Protein AF-A0A0S8H100-F1 (afdb_monomer_lite)

pLDDT: mean 77.51, std 13.17, range [46.12, 95.0]

Sequence (88 aa):
MFLIAGLREFGEPARKALIMDLADGQQLGRRIGAYYMVRGMLICPAPFLGGLLWGWNPAAPFVLGGLVSATGLAWFVLEGLLFGRQAP

Foldseek 3Di:
DCVVVVVVVVVVVVVVVVLVVVDDPVCSCVSVVVVVVVVCVVVVCLVVVLVVQVVVPVCRNVVVVVVVVVVVVVVVVVVVVVVVVPDD

Structure (mmCIF, N/CA/C/O backbone):
data_AF-A0A0S8H100-F1
#
_entry.id   AF-A0A0S8H100-F1
#
loop_
_atom_site.group_PDB
_atom_site.id
_atom_site.type_symbol
_atom_site.label_atom_id
_atom_site.label_alt_id
_atom_site.label_comp_id
_atom_site.label_asym_id
_atom_site.label_entity_id
_atom_site.label_seq_id
_atom_site.pdbx_PDB_ins_code
_atom_site.Cartn_x
_atom_site.Cartn_y
_atom_site.Cartn_z
_atom_site.occupancy
_atom_site.B_iso_or_equiv
_atom_site.auth_seq_id
_atom_site.auth_comp_id
_atom_site.auth_asym_id
_atom_site.auth_atom_id
_atom_site.pdbx_PDB_model_num
ATOM 1 N N . MET A 1 1 ? 17.237 4.481 7.882 1.00 54.72 1 MET A N 1
ATOM 2 C CA . MET A 1 1 ? 16.291 3.340 7.810 1.00 54.72 1 MET A CA 1
ATOM 3 C C . MET A 1 1 ? 15.382 3.209 9.036 1.00 54.72 1 MET A C 1
ATOM 5 O O . MET A 1 1 ? 14.223 2.871 8.849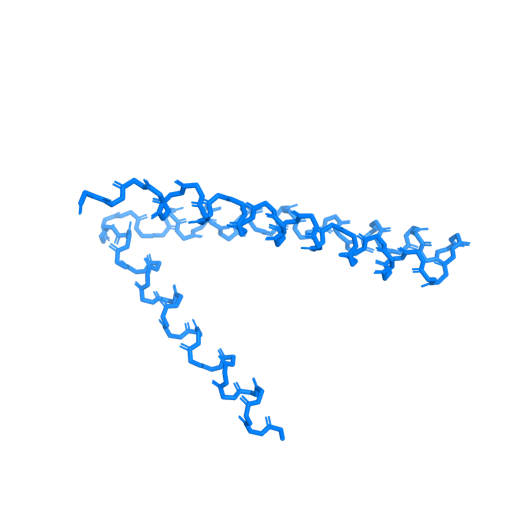 1.00 54.72 1 MET A O 1
ATOM 9 N N . PHE A 1 2 ? 15.837 3.550 10.249 1.00 59.78 2 PHE A N 1
ATOM 10 C CA . PHE A 1 2 ? 15.016 3.513 11.474 1.00 59.78 2 PHE A CA 1
ATOM 11 C C . PHE A 1 2 ? 13.770 4.413 11.461 1.00 59.78 2 PHE A C 1
ATOM 13 O O . PHE A 1 2 ? 12.746 4.021 11.993 1.00 59.78 2 PHE A O 1
ATOM 20 N N . LEU A 1 3 ? 13.826 5.590 10.826 1.00 61.66 3 LEU A N 1
ATOM 21 C CA . LEU A 1 3 ? 12.678 6.506 10.777 1.00 61.66 3 LEU A CA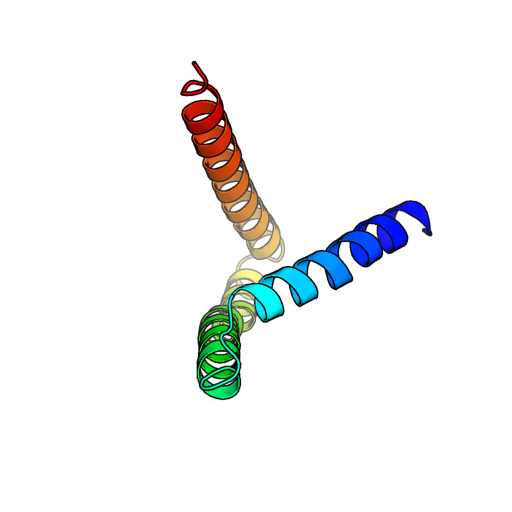 1
ATOM 22 C C . LEU A 1 3 ? 11.479 5.908 10.017 1.00 61.66 3 LEU A C 1
ATOM 24 O O . LEU A 1 3 ? 10.350 5.981 10.482 1.00 61.66 3 LEU A O 1
ATOM 28 N N . ILE A 1 4 ? 11.735 5.279 8.865 1.00 62.62 4 ILE A N 1
ATOM 29 C CA . ILE A 1 4 ? 10.700 4.692 7.997 1.00 62.62 4 ILE A CA 1
ATOM 30 C C . ILE A 1 4 ? 10.181 3.374 8.585 1.00 62.62 4 ILE A C 1
ATOM 32 O O . ILE A 1 4 ? 8.977 3.134 8.581 1.00 62.62 4 IL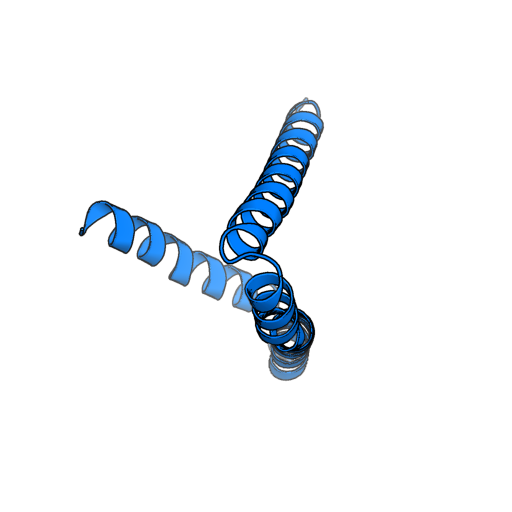E A O 1
ATOM 36 N N . ALA A 1 5 ? 11.078 2.532 9.112 1.00 61.41 5 ALA A N 1
ATOM 37 C CA . ALA A 1 5 ? 10.693 1.300 9.797 1.00 61.41 5 ALA A CA 1
ATOM 38 C C . ALA A 1 5 ? 9.907 1.603 11.083 1.00 61.41 5 ALA A C 1
ATOM 40 O O . ALA A 1 5 ? 8.821 1.070 11.262 1.00 61.41 5 ALA A O 1
ATOM 41 N N . GLY A 1 6 ? 10.380 2.560 11.889 1.00 64.06 6 GLY A N 1
ATOM 42 C CA . GLY A 1 6 ? 9.723 3.017 13.113 1.00 64.06 6 GLY A CA 1
ATOM 43 C C . GLY A 1 6 ? 8.316 3.559 12.869 1.00 64.06 6 GLY A C 1
ATOM 44 O O . GLY A 1 6 ? 7.394 3.156 13.567 1.00 64.06 6 GLY A O 1
ATOM 45 N N . LEU A 1 7 ? 8.106 4.389 11.836 1.00 62.62 7 LEU A N 1
ATOM 46 C CA . LEU A 1 7 ? 6.764 4.860 11.446 1.00 62.62 7 LEU A CA 1
ATOM 47 C C . LEU A 1 7 ? 5.811 3.712 11.074 1.00 62.62 7 LEU A C 1
ATOM 49 O O . LEU A 1 7 ? 4.620 3.779 11.378 1.00 62.62 7 LEU A O 1
ATOM 53 N N . ARG A 1 8 ? 6.324 2.648 10.446 1.00 60.59 8 ARG A N 1
ATOM 54 C CA . ARG A 1 8 ? 5.549 1.430 10.166 1.00 60.59 8 ARG A CA 1
ATOM 55 C C . ARG A 1 8 ? 5.233 0.667 11.455 1.00 60.59 8 ARG A C 1
ATOM 57 O O . ARG A 1 8 ? 4.089 0.272 11.661 1.00 60.59 8 ARG A O 1
ATOM 64 N N . GLU A 1 9 ? 6.221 0.531 12.336 1.00 67.12 9 GLU A N 1
ATOM 65 C CA . GLU A 1 9 ? 6.106 -0.123 13.643 1.00 67.12 9 GLU A CA 1
ATOM 66 C C . GLU A 1 9 ? 5.092 0.568 14.568 1.00 67.12 9 GLU A C 1
ATOM 68 O O .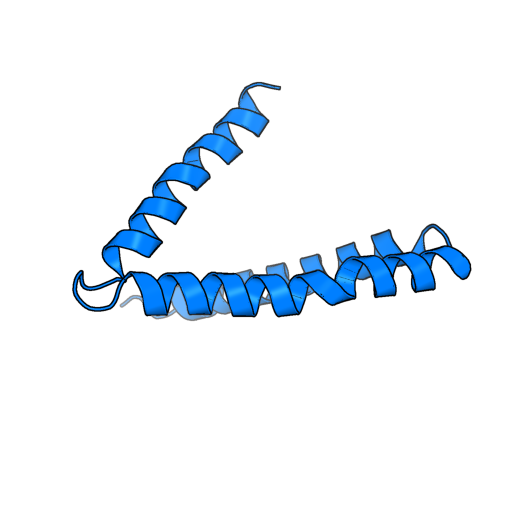 GLU A 1 9 ? 4.421 -0.123 15.321 1.00 67.12 9 GLU A O 1
ATOM 73 N N . PHE A 1 10 ? 4.931 1.897 14.504 1.00 66.38 10 PHE A N 1
ATOM 74 C CA . PHE A 1 10 ? 3.933 2.638 15.298 1.00 66.38 10 PHE A CA 1
ATOM 75 C C . PHE A 1 10 ? 2.484 2.330 14.885 1.00 66.38 10 PHE A C 1
ATOM 77 O O . PHE A 1 10 ? 1.582 2.325 15.724 1.00 66.38 10 PHE A O 1
ATOM 84 N N . GLY A 1 11 ? 2.242 2.049 13.602 1.00 61.12 11 GLY A N 1
ATOM 85 C CA . GLY A 1 11 ? 0.901 1.754 13.087 1.00 61.12 11 GLY A CA 1
ATOM 86 C C . GLY A 1 11 ? 0.457 0.305 13.309 1.00 61.12 11 GLY A C 1
ATOM 87 O O . GLY A 1 11 ? -0.739 0.024 13.399 1.00 61.12 11 GLY A O 1
ATOM 88 N N . GLU A 1 12 ? 1.402 -0.627 13.407 1.00 72.06 12 GLU A N 1
ATOM 89 C CA . GLU A 1 12 ? 1.149 -2.054 13.622 1.00 72.06 12 GLU A CA 1
ATOM 90 C C . GLU A 1 12 ? 0.404 -2.382 14.945 1.00 72.06 12 GLU A C 1
ATOM 92 O O . GLU A 1 12 ? -0.562 -3.154 14.889 1.00 72.06 12 GLU A O 1
ATOM 97 N N . PRO A 1 13 ? 0.765 -1.812 16.119 1.00 72.81 13 PRO A N 1
ATOM 98 C CA . PRO A 1 13 ? 0.059 -2.036 17.379 1.00 72.81 13 PRO A CA 1
ATOM 99 C C . PRO A 1 13 ? -1.293 -1.319 17.414 1.00 72.81 13 PRO A C 1
ATOM 101 O O . PRO A 1 13 ? -2.270 -1.925 17.844 1.00 72.81 13 PRO A O 1
ATOM 104 N N . ALA A 1 14 ? -1.390 -0.091 16.888 1.00 70.81 14 ALA A N 1
ATOM 105 C CA . ALA A 1 14 ? -2.652 0.652 16.820 1.00 70.81 14 ALA A CA 1
ATOM 106 C C . ALA A 1 14 ? -3.703 -0.078 15.964 1.00 70.81 14 ALA A C 1
ATOM 108 O O . ALA A 1 14 ? -4.865 -0.192 16.351 1.00 70.81 14 ALA A O 1
ATOM 109 N N . ARG A 1 15 ? -3.285 -0.662 14.833 1.00 66.50 15 ARG A N 1
ATOM 110 C CA . ARG A 1 15 ? -4.162 -1.459 13.961 1.00 66.50 15 ARG A CA 1
ATOM 111 C C . ARG A 1 15 ? -4.650 -2.735 14.645 1.00 66.50 15 ARG A C 1
ATOM 113 O O . ARG A 1 15 ? -5.816 -3.091 14.513 1.00 66.50 15 ARG A O 1
ATOM 120 N N . LYS A 1 16 ? -3.770 -3.428 15.373 1.00 64.25 16 LYS A N 1
ATOM 121 C CA . LYS A 1 16 ? -4.134 -4.644 16.117 1.00 64.25 16 LYS A CA 1
ATOM 122 C C . LYS A 1 16 ? -5.052 -4.338 17.301 1.00 64.25 16 LYS A C 1
ATOM 124 O O . LYS A 1 16 ? -5.982 -5.105 17.531 1.00 64.25 16 LYS A O 1
ATOM 129 N N . ALA A 1 17 ? -4.825 -3.222 17.993 1.00 70.31 17 ALA A N 1
ATOM 130 C CA . ALA A 1 17 ? -5.682 -2.758 19.077 1.00 70.31 17 ALA A CA 1
ATOM 131 C C . ALA A 1 17 ? -7.092 -2.434 18.569 1.00 70.31 17 ALA A C 1
ATOM 133 O O . ALA A 1 17 ? -8.050 -2.969 19.106 1.00 70.31 17 ALA A O 1
ATOM 134 N N . LEU A 1 18 ? -7.220 -1.683 17.469 1.00 66.31 18 LEU A N 1
ATOM 135 C CA . LEU A 1 18 ? -8.521 -1.324 16.891 1.00 66.31 18 LEU A CA 1
ATOM 136 C C . LEU A 1 18 ? -9.336 -2.548 16.431 1.00 66.31 18 LEU A C 1
ATOM 138 O O . LEU A 1 18 ? -10.552 -2.581 16.580 1.00 66.31 18 LEU A O 1
ATOM 142 N N . ILE A 1 19 ? -8.673 -3.577 15.893 1.00 65.00 19 ILE A N 1
ATOM 143 C CA . ILE A 1 19 ? -9.334 -4.835 15.503 1.00 65.00 19 ILE A CA 1
ATOM 144 C C . ILE A 1 19 ? -9.829 -5.611 16.736 1.00 65.00 19 ILE A C 1
ATOM 146 O O . ILE A 1 19 ? -10.894 -6.223 16.672 1.00 65.00 19 ILE A O 1
ATOM 150 N N . MET A 1 20 ? -9.065 -5.597 17.834 1.00 63.81 20 MET A N 1
ATOM 151 C CA . MET A 1 20 ? -9.445 -6.238 19.100 1.00 63.81 20 MET A CA 1
ATOM 152 C C . MET A 1 20 ? -10.578 -5.485 19.806 1.00 63.81 20 MET A C 1
ATOM 154 O O . MET A 1 20 ? -11.502 -6.125 20.293 1.00 63.81 20 MET A O 1
ATOM 158 N N . ASP A 1 21 ? -10.548 -4.152 19.791 1.00 66.62 21 ASP A N 1
ATOM 159 C CA . ASP A 1 21 ? -11.560 -3.296 20.427 1.00 66.62 21 ASP A CA 1
ATOM 160 C C . ASP A 1 21 ? -12.933 -3.412 19.744 1.00 66.62 21 ASP A C 1
ATOM 162 O O . ASP A 1 21 ? -13.980 -3.351 20.381 1.00 66.62 21 ASP A O 1
ATOM 166 N N . LEU A 1 22 ? -12.945 -3.640 18.426 1.00 62.81 22 LEU A N 1
ATOM 167 C CA . LEU A 1 22 ? -14.176 -3.776 17.642 1.00 62.81 22 LEU A CA 1
ATOM 168 C C . LEU A 1 22 ? -14.783 -5.190 17.692 1.00 62.81 22 LEU A C 1
ATOM 170 O O . LEU A 1 22 ? -15.834 -5.450 17.094 1.00 62.81 22 LEU A O 1
ATOM 174 N N . ALA A 1 23 ? -14.122 -6.143 18.344 1.00 59.72 23 ALA A N 1
ATOM 175 C CA . ALA A 1 23 ? -14.513 -7.540 18.341 1.00 59.72 23 ALA A CA 1
ATOM 176 C C . ALA A 1 23 ? -14.933 -7.983 19.752 1.00 59.72 23 ALA A C 1
ATOM 178 O O . ALA A 1 23 ? -14.120 -8.416 20.557 1.00 59.72 23 ALA A O 1
ATOM 179 N N . ASP A 1 24 ? -16.242 -7.922 20.027 1.00 58.16 24 ASP A N 1
ATOM 180 C CA . ASP A 1 24 ? -16.833 -8.514 21.232 1.00 58.16 24 ASP A CA 1
ATOM 181 C C . ASP A 1 24 ? -16.429 -9.992 21.348 1.00 58.16 24 ASP A C 1
ATOM 183 O O . ASP A 1 24 ? -16.616 -10.786 20.412 1.00 58.16 24 ASP A O 1
ATOM 187 N N . GLY A 1 25 ? -15.875 -10.362 22.507 1.00 60.31 25 GLY A N 1
ATOM 188 C CA . GLY A 1 25 ? -15.127 -11.606 22.737 1.00 60.31 25 GLY A CA 1
ATOM 189 C C . GLY A 1 25 ? -15.862 -12.920 22.432 1.00 60.31 25 GLY A C 1
ATOM 190 O O . GLY A 1 25 ? -15.225 -13.963 22.334 1.00 60.31 25 GLY A O 1
ATOM 191 N N . GLN A 1 26 ? -17.179 -12.892 22.211 1.00 60.41 26 GLN A N 1
ATOM 192 C CA . GLN A 1 26 ? -17.993 -14.060 21.845 1.00 60.41 26 GLN A CA 1
ATOM 193 C C . GLN A 1 26 ? -17.935 -14.431 20.348 1.00 60.41 26 GLN A C 1
ATOM 195 O O . GLN A 1 26 ? -18.235 -15.569 19.996 1.00 60.41 26 GLN A O 1
ATOM 200 N N . GLN A 1 27 ? -17.547 -13.515 19.446 1.00 63.59 27 GLN A N 1
ATOM 201 C CA . GLN A 1 27 ? -17.544 -13.759 17.985 1.00 63.59 27 GLN A CA 1
ATOM 202 C C . GLN A 1 27 ? -16.231 -13.361 17.284 1.00 63.59 27 GLN A C 1
ATOM 204 O O . GLN A 1 27 ? -16.180 -13.239 16.054 1.00 63.59 27 GLN A O 1
ATOM 209 N N . LEU A 1 28 ? -15.153 -13.197 18.058 1.00 66.12 28 LEU A N 1
ATOM 210 C CA . LEU A 1 28 ? -13.840 -12.723 17.607 1.00 66.12 28 LEU A CA 1
ATOM 211 C C . LEU A 1 28 ? -13.311 -13.501 16.386 1.00 66.12 28 LEU A C 1
ATOM 213 O O . LEU A 1 28 ? -12.921 -12.910 15.381 1.00 66.12 28 LEU A O 1
ATOM 217 N N . GLY A 1 29 ? -13.385 -14.836 16.429 1.00 68.94 29 GLY A N 1
ATOM 218 C CA . GLY A 1 29 ? -12.894 -15.704 15.352 1.00 68.94 29 GLY A CA 1
ATOM 219 C C . GLY A 1 29 ? -13.640 -15.530 14.024 1.00 68.94 29 GLY A C 1
ATOM 220 O O . GLY A 1 29 ? -13.019 -15.561 12.963 1.00 68.94 29 GLY A O 1
ATOM 221 N N . ARG A 1 30 ? -14.956 -15.273 14.061 1.00 73.25 30 ARG A N 1
ATOM 222 C CA . ARG A 1 30 ? -15.770 -15.053 12.852 1.00 73.25 30 ARG A CA 1
ATOM 223 C C . ARG A 1 30 ? -15.455 -13.696 12.217 1.00 73.25 30 ARG A C 1
ATOM 225 O O . ARG A 1 30 ? -15.306 -13.628 11.001 1.00 73.25 30 ARG A O 1
ATOM 232 N N . ARG A 1 31 ? -15.331 -12.634 13.023 1.00 71.25 31 ARG A N 1
ATOM 233 C CA . ARG A 1 31 ? -15.032 -11.271 12.539 1.00 71.25 31 ARG A CA 1
ATOM 234 C C . ARG A 1 31 ? -13.624 -11.176 11.955 1.00 71.25 31 ARG A C 1
ATOM 236 O O . ARG A 1 31 ? -13.455 -10.681 10.844 1.00 71.25 31 ARG A O 1
ATOM 243 N N . ILE A 1 32 ? -12.635 -11.724 12.661 1.00 75.94 32 ILE A N 1
ATOM 244 C CA . ILE A 1 32 ? -11.248 -11.788 12.184 1.00 75.94 32 ILE A CA 1
ATOM 245 C C . ILE A 1 32 ? -11.167 -12.651 10.919 1.00 75.94 32 ILE A C 1
ATOM 247 O O . ILE A 1 32 ? -10.598 -12.219 9.918 1.00 75.94 32 ILE A O 1
ATOM 251 N N . GLY A 1 33 ? -11.789 -13.835 10.925 1.00 79.81 33 GLY A N 1
ATOM 252 C CA . GLY A 1 33 ? -11.832 -14.720 9.761 1.00 79.81 33 GLY A CA 1
ATOM 253 C C . GLY A 1 33 ? -12.441 -14.046 8.530 1.00 79.81 33 GLY A C 1
ATOM 254 O O . GLY A 1 33 ? -11.832 -14.070 7.465 1.00 79.81 33 GLY A O 1
ATOM 255 N N . ALA A 1 34 ? -13.586 -13.374 8.680 1.00 83.31 34 ALA A N 1
ATOM 256 C CA . ALA A 1 34 ? -14.226 -12.635 7.591 1.00 83.31 34 ALA A CA 1
ATOM 257 C C . ALA A 1 34 ? -13.343 -11.490 7.065 1.00 83.31 34 ALA A C 1
ATOM 259 O O . ALA A 1 34 ? -13.183 -11.354 5.853 1.00 83.31 34 ALA A O 1
ATOM 260 N N . TYR A 1 35 ? -12.710 -10.715 7.954 1.00 80.62 35 TYR A N 1
ATOM 261 C CA . TYR A 1 35 ? -11.794 -9.636 7.568 1.00 80.62 35 TYR A CA 1
ATOM 262 C C . TYR A 1 35 ? -10.617 -10.150 6.727 1.00 80.62 35 TYR A C 1
ATOM 264 O O . TYR A 1 35 ? -10.340 -9.629 5.642 1.00 80.62 35 TYR A O 1
ATOM 272 N N . TYR A 1 36 ? -9.941 -11.205 7.192 1.00 81.31 36 TYR A N 1
ATOM 273 C CA . TYR A 1 36 ? -8.815 -11.785 6.459 1.00 81.31 36 TYR A CA 1
ATOM 274 C C . TYR A 1 36 ? -9.251 -12.499 5.179 1.00 81.31 36 TYR A C 1
ATOM 276 O O . TYR A 1 36 ? -8.506 -12.470 4.201 1.00 81.31 36 TYR A O 1
ATOM 284 N N . MET A 1 37 ? -10.452 -13.079 5.149 1.00 86.12 37 MET A N 1
ATOM 285 C CA . MET A 1 37 ? -10.995 -13.721 3.954 1.00 86.12 37 MET A CA 1
ATOM 286 C C . MET A 1 37 ? -11.287 -12.696 2.854 1.00 86.12 37 MET A C 1
ATOM 288 O O . MET A 1 37 ? -10.828 -12.873 1.728 1.00 86.12 37 MET A O 1
ATOM 292 N N . VAL A 1 38 ? -11.961 -11.589 3.181 1.00 87.75 38 VAL A N 1
ATOM 293 C CA . VAL A 1 38 ? -12.222 -10.494 2.228 1.00 87.75 38 VAL A CA 1
ATOM 294 C C . VAL A 1 38 ? -10.909 -9.893 1.729 1.00 87.75 38 VAL A C 1
ATOM 296 O O . VAL A 1 38 ? -10.718 -9.717 0.525 1.00 87.75 38 VAL A O 1
ATOM 299 N N . ARG A 1 39 ? -9.958 -9.646 2.639 1.00 85.69 39 ARG A N 1
ATOM 300 C CA . ARG A 1 39 ? -8.628 -9.140 2.279 1.00 85.69 39 ARG A CA 1
ATOM 301 C C . ARG A 1 39 ? -7.884 -10.096 1.346 1.00 85.69 39 ARG A C 1
ATOM 303 O O . ARG A 1 39 ? -7.312 -9.653 0.355 1.00 85.69 39 ARG A O 1
ATOM 310 N N . GLY A 1 40 ? -7.883 -11.390 1.659 1.00 84.56 40 GLY A N 1
ATOM 311 C CA . GLY A 1 40 ? -7.262 -12.417 0.825 1.00 84.56 40 GLY A CA 1
ATOM 312 C C . GLY A 1 40 ? -7.900 -12.480 -0.559 1.00 84.56 40 GLY A C 1
ATOM 313 O O . GLY A 1 40 ? -7.189 -12.472 -1.557 1.00 84.56 40 GLY A O 1
ATOM 314 N N . MET A 1 41 ? -9.230 -12.435 -0.628 1.00 91.31 41 MET A N 1
ATOM 315 C CA . MET A 1 41 ? -9.980 -12.478 -1.883 1.00 91.31 41 MET A CA 1
ATOM 316 C C . MET A 1 41 ? -9.691 -11.276 -2.791 1.00 91.31 41 MET A C 1
ATOM 318 O O . MET A 1 41 ? -9.591 -11.441 -4.003 1.00 91.31 41 MET A O 1
ATOM 322 N N . LEU A 1 42 ? -9.488 -10.089 -2.213 1.00 88.00 42 LEU A N 1
ATOM 323 C CA . LEU A 1 42 ? -9.088 -8.883 -2.947 1.00 88.00 42 LEU A CA 1
ATOM 324 C C . LEU A 1 42 ? -7.626 -8.929 -3.422 1.00 88.00 42 LEU A C 1
ATOM 326 O O . LEU A 1 42 ? -7.315 -8.429 -4.500 1.00 88.00 42 LEU A O 1
ATOM 330 N N . ILE A 1 43 ? -6.722 -9.524 -2.635 1.00 88.00 43 ILE A N 1
ATOM 331 C CA . ILE A 1 43 ? -5.282 -9.572 -2.949 1.00 88.00 43 ILE A CA 1
ATOM 332 C C . ILE A 1 43 ? -4.944 -10.703 -3.927 1.00 88.00 43 ILE A C 1
ATOM 334 O O . ILE A 1 43 ? -4.078 -10.521 -4.777 1.00 88.00 43 ILE A O 1
ATOM 338 N N . CYS A 1 44 ? -5.618 -11.852 -3.850 1.00 91.50 44 CYS A N 1
ATOM 339 C CA . CYS A 1 44 ? -5.367 -13.018 -4.704 1.00 91.50 44 CYS A CA 1
ATOM 340 C C . CYS A 1 44 ? -5.290 -12.720 -6.217 1.00 91.50 44 CYS A C 1
ATOM 342 O O . CYS A 1 44 ? -4.355 -13.210 -6.849 1.00 91.50 44 CYS A O 1
ATOM 344 N N . PRO A 1 45 ? -6.200 -11.934 -6.829 1.00 89.75 45 PRO A N 1
ATOM 345 C CA . PRO A 1 45 ? -6.119 -11.632 -8.260 1.00 89.75 45 PRO A CA 1
ATOM 346 C C . PRO A 1 45 ? -5.068 -10.564 -8.611 1.00 89.75 45 PRO A C 1
ATOM 348 O O . PRO A 1 45 ? -4.722 -10.417 -9.783 1.00 89.75 45 PRO A O 1
ATOM 351 N N . ALA A 1 46 ? -4.534 -9.818 -7.638 1.00 85.88 46 ALA A N 1
ATOM 352 C CA . ALA A 1 46 ? -3.657 -8.677 -7.908 1.00 85.88 46 ALA A CA 1
ATOM 353 C C . ALA A 1 46 ? -2.326 -9.056 -8.600 1.00 85.88 46 ALA A C 1
ATOM 355 O O . ALA A 1 46 ? -1.977 -8.397 -9.582 1.00 85.88 46 ALA A O 1
ATOM 356 N N . PRO A 1 47 ? -1.597 -10.121 -8.196 1.00 87.06 47 PRO A N 1
ATOM 357 C CA . PRO A 1 47 ? -0.392 -10.558 -8.904 1.00 87.06 47 PRO A CA 1
ATOM 358 C C . PRO A 1 47 ? -0.678 -11.045 -10.326 1.00 87.06 47 PRO A C 1
ATOM 360 O O . PRO A 1 47 ? 0.134 -10.828 -11.221 1.00 87.06 47 PRO A O 1
ATOM 363 N N . PHE A 1 48 ? -1.838 -11.674 -10.548 1.00 90.12 48 PHE A N 1
ATOM 364 C CA . PHE A 1 48 ? -2.247 -12.150 -11.869 1.00 90.12 48 PHE A CA 1
ATOM 365 C C . PHE A 1 48 ? -2.473 -10.978 -12.832 1.00 90.12 48 PHE A C 1
ATOM 367 O O . PHE A 1 48 ? -1.913 -10.956 -13.926 1.00 90.12 48 PHE A O 1
ATOM 374 N N . LEU A 1 49 ? -3.210 -9.953 -12.390 1.00 87.88 49 LEU A N 1
ATOM 375 C CA . LEU A 1 49 ? -3.399 -8.715 -13.153 1.00 87.88 49 LEU A CA 1
ATOM 376 C C . LEU A 1 49 ? -2.072 -7.980 -13.384 1.00 87.88 49 LEU A C 1
ATOM 378 O O . LEU A 1 49 ? -1.802 -7.534 -14.496 1.00 87.88 49 LEU A O 1
ATOM 382 N N . GLY A 1 50 ? -1.214 -7.899 -12.364 1.00 86.19 50 GLY A N 1
ATOM 383 C CA . GLY A 1 50 ? 0.113 -7.293 -12.487 1.00 86.19 50 GLY A CA 1
ATOM 384 C C . GLY A 1 50 ? 1.000 -8.002 -13.515 1.00 86.19 50 GLY A C 1
ATOM 385 O O . GLY A 1 50 ? 1.648 -7.339 -14.322 1.00 86.19 50 GLY A O 1
ATOM 386 N N . GLY A 1 51 ? 0.985 -9.338 -13.534 1.00 89.00 51 GLY A N 1
ATOM 387 C CA . GLY A 1 51 ? 1.717 -10.146 -14.512 1.00 89.00 51 GLY A CA 1
ATOM 388 C C . GLY A 1 51 ? 1.196 -9.977 -15.942 1.00 89.00 51 GLY A C 1
ATOM 389 O O . GLY A 1 51 ? 1.993 -9.846 -16.870 1.00 89.00 51 GLY A O 1
ATOM 390 N N . LEU A 1 52 ? -0.127 -9.902 -16.122 1.00 89.50 52 LEU A N 1
ATOM 391 C CA . LEU A 1 52 ? -0.733 -9.613 -17.428 1.00 89.50 52 LEU A CA 1
ATOM 392 C C . LEU A 1 52 ? -0.332 -8.225 -17.950 1.00 89.50 52 LEU A C 1
ATOM 394 O O . LEU A 1 52 ? 0.057 -8.093 -19.109 1.00 89.50 52 LEU A O 1
ATOM 398 N N . LEU A 1 53 ? -0.373 -7.200 -17.093 1.00 87.62 53 LEU A N 1
ATOM 399 C CA . LEU A 1 53 ? 0.062 -5.844 -17.445 1.00 87.62 53 LEU A CA 1
ATOM 400 C C . LEU A 1 53 ? 1.555 -5.789 -17.785 1.00 87.62 53 LEU A C 1
ATOM 402 O O . LEU A 1 53 ? 1.940 -5.082 -18.716 1.00 87.62 53 LEU A O 1
ATOM 406 N N . TRP A 1 54 ? 2.385 -6.543 -17.059 1.00 87.94 54 TRP A N 1
ATOM 407 C CA . TRP A 1 54 ? 3.826 -6.610 -17.299 1.00 87.94 54 TRP A CA 1
ATOM 408 C C . TRP A 1 54 ? 4.159 -7.141 -18.695 1.00 87.94 54 TRP A C 1
ATOM 410 O O . TRP A 1 54 ? 5.068 -6.627 -19.345 1.00 87.94 54 TRP A O 1
ATOM 420 N N . GLY A 1 55 ? 3.406 -8.140 -19.169 1.00 87.06 55 GLY A N 1
ATOM 421 C CA . GLY A 1 55 ? 3.572 -8.707 -20.509 1.00 87.06 55 GLY A CA 1
ATOM 422 C C . GLY A 1 55 ? 3.312 -7.706 -21.639 1.00 87.06 55 GLY A C 1
ATOM 423 O O . GLY A 1 55 ? 3.905 -7.834 -22.706 1.00 87.06 55 GLY A O 1
ATOM 424 N N . TRP A 1 56 ? 2.469 -6.693 -21.409 1.00 86.25 56 TRP A N 1
ATOM 425 C CA . TRP A 1 56 ? 2.221 -5.629 -22.385 1.00 86.25 56 TRP A CA 1
ATOM 426 C C . TRP A 1 56 ? 3.236 -4.488 -22.272 1.00 86.25 56 TRP A C 1
ATOM 428 O O . TRP A 1 56 ? 3.782 -4.037 -23.279 1.00 86.25 56 TRP A O 1
ATOM 438 N N . ASN A 1 57 ? 3.496 -4.014 -21.052 1.00 84.56 57 ASN A N 1
ATOM 439 C CA . ASN A 1 57 ? 4.504 -2.996 -20.782 1.00 84.56 57 ASN A CA 1
ATOM 440 C C . ASN A 1 57 ? 4.976 -3.100 -19.318 1.00 84.56 57 ASN A C 1
ATOM 442 O O . ASN A 1 57 ? 4.153 -2.947 -18.411 1.00 84.56 57 ASN A O 1
ATOM 446 N N . PRO A 1 58 ? 6.287 -3.250 -19.052 1.00 88.38 58 PRO A N 1
ATOM 447 C CA . PRO A 1 58 ? 6.830 -3.314 -17.692 1.00 88.38 58 PRO A CA 1
ATOM 448 C C . PRO A 1 58 ? 6.486 -2.101 -16.812 1.00 88.38 58 PRO A C 1
ATOM 450 O O . PRO A 1 58 ? 6.465 -2.211 -15.589 1.00 88.38 58 PRO A O 1
ATOM 453 N N . ALA A 1 59 ? 6.201 -0.939 -17.411 1.00 90.69 59 ALA A N 1
ATOM 454 C CA . ALA A 1 59 ? 5.817 0.271 -16.685 1.00 90.69 59 ALA A CA 1
ATOM 455 C C . ALA A 1 59 ? 4.328 0.302 -16.284 1.00 90.69 59 ALA A C 1
ATOM 457 O O . ALA A 1 59 ? 3.961 1.010 -15.344 1.00 90.69 59 ALA A O 1
ATOM 458 N N . ALA A 1 60 ? 3.459 -0.458 -16.960 1.00 89.25 60 ALA A N 1
ATOM 459 C CA . ALA A 1 60 ? 2.010 -0.391 -16.758 1.00 89.25 60 ALA A CA 1
ATOM 460 C C . ALA A 1 60 ? 1.548 -0.741 -15.326 1.00 89.25 60 ALA A C 1
ATOM 462 O O . ALA A 1 60 ? 0.716 0.001 -14.796 1.00 89.25 60 ALA A O 1
ATOM 463 N N . PRO A 1 61 ? 2.081 -1.783 -14.648 1.00 89.88 61 PRO A N 1
ATOM 464 C CA . PRO A 1 61 ? 1.698 -2.101 -13.269 1.00 89.88 61 PRO A CA 1
ATOM 465 C C . PRO A 1 61 ? 2.003 -0.962 -12.292 1.00 89.88 61 PRO A C 1
ATOM 467 O O . PRO A 1 61 ? 1.215 -0.688 -11.389 1.00 89.88 61 PRO A O 1
ATOM 470 N N . PHE A 1 62 ? 3.129 -0.271 -12.492 1.00 88.81 62 PHE A N 1
ATOM 471 C CA . PHE A 1 62 ? 3.545 0.836 -11.634 1.00 88.81 62 PHE A CA 1
ATOM 472 C C . PHE A 1 62 ? 2.680 2.075 -11.846 1.00 88.81 62 PHE A C 1
ATOM 474 O O . PHE A 1 62 ? 2.241 2.685 -10.872 1.00 88.81 62 PHE A O 1
ATOM 481 N N . VAL A 1 63 ? 2.395 2.427 -13.104 1.00 92.50 63 VAL A N 1
ATOM 482 C CA . VAL A 1 63 ? 1.560 3.593 -13.429 1.00 92.50 63 VAL A CA 1
ATOM 483 C C . VAL A 1 63 ? 0.131 3.381 -12.937 1.00 92.50 63 VAL A C 1
ATOM 485 O O . VAL A 1 63 ? -0.407 4.238 -12.239 1.00 92.50 63 VAL A O 1
ATOM 488 N N . LEU A 1 64 ? -0.474 2.228 -13.232 1.00 90.56 64 LEU A N 1
ATOM 489 C CA . LEU A 1 64 ? -1.843 1.936 -12.804 1.00 90.56 64 LEU A CA 1
ATOM 490 C C . LEU A 1 64 ? -1.949 1.787 -11.283 1.00 90.56 64 LEU A C 1
ATOM 492 O O . LEU A 1 64 ? -2.867 2.346 -10.687 1.00 90.56 64 LEU A O 1
ATOM 496 N N . GLY A 1 65 ? -0.986 1.122 -10.636 1.00 90.56 65 GLY A N 1
ATOM 497 C CA . GLY A 1 65 ? -0.932 1.051 -9.174 1.00 90.56 65 GLY A CA 1
ATOM 498 C C . GLY A 1 65 ? -0.801 2.433 -8.524 1.00 90.56 65 GLY A C 1
ATOM 499 O O . GLY A 1 65 ? -1.476 2.721 -7.531 1.00 90.56 65 GLY A O 1
ATOM 500 N N . GLY A 1 66 ? 0.012 3.312 -9.117 1.00 92.56 66 GLY A N 1
ATOM 501 C CA . GLY A 1 66 ? 0.173 4.697 -8.681 1.00 92.56 66 GLY A CA 1
ATOM 502 C C . GLY A 1 66 ? -1.109 5.513 -8.829 1.00 92.56 66 GLY A C 1
ATOM 503 O O . GLY A 1 66 ? -1.519 6.173 -7.877 1.00 92.56 66 GLY A O 1
ATOM 504 N N . LEU A 1 67 ? -1.783 5.419 -9.978 1.00 95.00 67 LEU A N 1
ATOM 505 C CA . LEU A 1 67 ? -3.044 6.120 -10.236 1.00 95.00 67 LEU A CA 1
ATOM 506 C C . LEU A 1 67 ? -4.148 5.682 -9.272 1.00 95.00 67 LEU A C 1
ATOM 508 O O . LEU A 1 67 ? -4.779 6.536 -8.657 1.00 95.00 67 LEU A O 1
ATOM 512 N N . VAL A 1 68 ? -4.3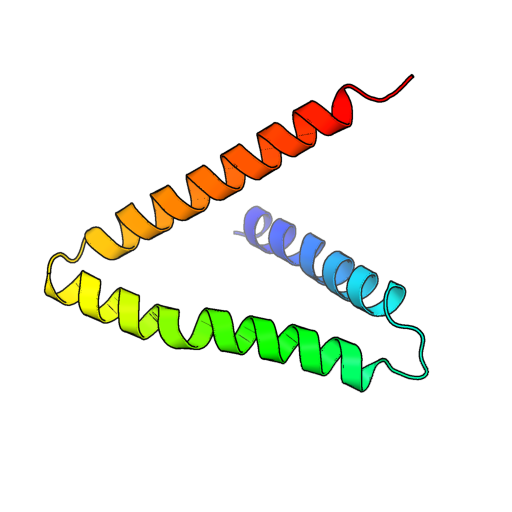31 4.372 -9.077 1.00 92.69 68 VAL A N 1
ATOM 513 C CA . VAL A 1 68 ? -5.338 3.836 -8.144 1.00 92.69 68 VAL A CA 1
ATOM 514 C C . VAL A 1 68 ? -5.066 4.306 -6.711 1.00 92.69 68 VAL A C 1
ATOM 516 O O . VAL A 1 68 ? -5.982 4.719 -5.995 1.00 92.69 68 VAL A O 1
ATOM 519 N N . SER A 1 69 ? -3.796 4.308 -6.302 1.00 90.88 69 SER A N 1
ATOM 520 C CA . SER A 1 69 ? -3.394 4.788 -4.976 1.00 90.88 69 SER A CA 1
ATOM 521 C C . SER A 1 69 ? -3.627 6.293 -4.821 1.00 90.88 69 SER A C 1
ATOM 523 O O . SER A 1 69 ? -4.132 6.732 -3.789 1.00 90.88 69 SER A O 1
ATOM 525 N N . ALA A 1 70 ? -3.317 7.085 -5.850 1.00 94.38 70 ALA A N 1
ATOM 526 C CA . ALA A 1 70 ? -3.538 8.528 -5.855 1.00 94.38 70 ALA A CA 1
ATOM 527 C C . ALA A 1 70 ? -5.031 8.878 -5.805 1.00 94.38 70 ALA A C 1
ATOM 529 O O . ALA A 1 70 ? -5.416 9.765 -5.047 1.00 94.38 70 ALA A O 1
ATOM 530 N N . THR A 1 71 ? -5.886 8.157 -6.539 1.00 94.75 71 THR A N 1
ATOM 531 C CA . THR A 1 71 ? -7.342 8.356 -6.472 1.00 94.75 71 THR A CA 1
ATOM 532 C C . THR A 1 71 ? -7.903 7.989 -5.103 1.00 94.75 71 THR A C 1
ATOM 534 O O . THR A 1 71 ? -8.731 8.724 -4.574 1.00 94.75 71 THR A O 1
ATOM 537 N N . GLY A 1 72 ? -7.422 6.899 -4.493 1.00 89.25 72 GLY A N 1
ATOM 538 C CA . GLY A 1 72 ? -7.831 6.506 -3.142 1.00 89.25 72 GLY A CA 1
ATOM 539 C C . GLY A 1 72 ? -7.392 7.519 -2.083 1.00 89.25 72 GLY A C 1
ATOM 540 O O . GLY A 1 72 ? -8.172 7.867 -1.199 1.00 89.25 72 GLY A O 1
ATOM 541 N N . LEU A 1 73 ? -6.173 8.052 -2.207 1.00 91.50 73 LEU A N 1
ATOM 542 C CA . LEU A 1 73 ? -5.680 9.121 -1.340 1.00 91.50 73 LEU A CA 1
ATOM 543 C C . LEU A 1 73 ? -6.493 10.406 -1.520 1.00 91.50 73 LEU A C 1
ATOM 545 O O . LEU A 1 73 ? -6.893 11.012 -0.532 1.00 91.50 73 LEU A O 1
ATOM 549 N N . ALA A 1 74 ? -6.763 10.805 -2.764 1.00 93.50 74 ALA A N 1
ATOM 550 C CA . ALA A 1 74 ? -7.579 11.975 -3.060 1.00 93.50 74 ALA A CA 1
ATOM 551 C C . ALA A 1 74 ? -8.985 11.826 -2.468 1.00 93.50 74 ALA A C 1
ATOM 553 O O . ALA A 1 74 ? -9.463 12.750 -1.818 1.00 93.50 74 ALA A O 1
ATOM 554 N N . TRP A 1 75 ? -9.611 10.655 -2.616 1.00 91.50 75 TRP A N 1
ATOM 555 C CA . TRP A 1 75 ? -10.903 10.354 -2.000 1.00 91.50 75 TRP A CA 1
ATOM 556 C C . TRP A 1 75 ? -10.858 10.473 -0.474 1.00 91.50 75 TRP A C 1
ATOM 558 O O . TRP A 1 75 ? -11.667 11.192 0.104 1.00 91.50 75 TRP A O 1
ATOM 568 N N . PHE A 1 76 ? -9.883 9.833 0.179 1.00 87.25 76 PHE A N 1
ATOM 569 C CA . PHE A 1 76 ? -9.722 9.890 1.635 1.00 87.25 76 PHE A CA 1
ATOM 570 C C . PHE A 1 76 ? -9.519 11.322 2.143 1.00 87.25 76 PHE A C 1
ATOM 572 O O . PHE A 1 76 ? -10.110 11.719 3.145 1.00 87.25 76 PHE A O 1
ATOM 579 N N . VAL A 1 77 ? -8.705 12.115 1.444 1.00 91.00 77 VAL A N 1
ATOM 580 C CA . VAL A 1 77 ? -8.478 13.522 1.791 1.00 91.00 77 VAL A CA 1
ATOM 581 C C . VAL A 1 77 ? -9.748 14.344 1.579 1.00 91.00 77 VAL A C 1
ATOM 583 O O . VAL A 1 77 ? -10.084 15.153 2.437 1.00 91.00 77 VAL A O 1
ATOM 586 N N . LEU A 1 78 ? -10.480 14.132 0.482 1.00 90.44 78 LEU A N 1
ATOM 587 C CA . LEU A 1 78 ? -11.743 14.825 0.218 1.00 90.44 78 LEU A CA 1
ATOM 588 C C . LEU A 1 78 ? -12.804 14.491 1.271 1.00 90.44 78 LEU A C 1
ATOM 590 O O . LEU A 1 78 ? -13.418 15.410 1.807 1.00 90.44 78 LEU A O 1
ATOM 594 N N . GLU A 1 79 ? -12.989 13.217 1.623 1.00 85.69 79 GLU A N 1
ATOM 595 C CA . GLU A 1 79 ? -13.891 12.832 2.714 1.00 85.69 79 GLU A CA 1
ATOM 596 C C . GLU A 1 79 ? -13.430 13.391 4.062 1.00 85.69 79 GLU A C 1
ATOM 598 O O . GLU A 1 79 ? -14.248 13.925 4.808 1.00 85.69 79 GLU A O 1
ATOM 603 N N . GLY A 1 80 ? -12.129 13.354 4.362 1.00 81.31 80 GLY A N 1
ATOM 604 C CA . GLY A 1 80 ? -11.575 13.944 5.583 1.00 81.31 80 GLY A CA 1
ATOM 605 C C . GLY A 1 80 ? -11.800 15.458 5.673 1.00 81.31 80 GLY A C 1
ATOM 606 O O . GLY A 1 80 ? -12.124 15.972 6.743 1.00 81.31 80 GLY A O 1
ATOM 607 N N . LEU A 1 81 ? -11.701 16.174 4.549 1.00 78.94 81 LEU A N 1
ATOM 608 C CA . LEU A 1 81 ? -11.991 17.609 4.458 1.00 78.94 81 LEU A CA 1
ATOM 609 C C . LEU A 1 81 ? -13.493 17.909 4.572 1.00 78.94 81 LEU A C 1
ATOM 611 O O . LEU A 1 81 ? -13.871 18.902 5.192 1.00 78.94 81 LEU A O 1
ATOM 615 N N . LEU A 1 82 ? -14.351 17.058 4.003 1.00 75.31 82 LEU A N 1
ATOM 616 C CA . LEU A 1 82 ? -15.807 17.171 4.130 1.00 75.31 82 LEU A CA 1
ATOM 617 C C . LEU A 1 82 ? -16.269 16.905 5.570 1.00 75.31 82 LEU A C 1
ATOM 619 O O . LEU A 1 82 ? -17.105 17.645 6.088 1.00 75.31 82 LEU A O 1
ATOM 623 N N . PHE A 1 83 ? -15.694 15.900 6.233 1.00 68.88 83 PHE A N 1
ATOM 624 C CA . PHE A 1 83 ? -15.995 15.547 7.622 1.00 68.88 83 PHE A CA 1
ATOM 625 C C . PHE A 1 83 ? -15.459 16.599 8.608 1.00 68.88 83 PHE A C 1
ATOM 627 O O . PHE A 1 83 ? -16.156 16.991 9.542 1.00 68.88 83 PHE A O 1
ATOM 634 N N . GLY A 1 84 ? -14.265 17.150 8.353 1.00 59.44 84 GLY A N 1
ATOM 635 C CA . GLY A 1 84 ? -13.673 18.238 9.145 1.00 59.44 84 GLY A CA 1
ATOM 636 C C . GLY A 1 84 ? -14.435 19.570 9.084 1.00 59.44 84 GLY A C 1
ATOM 637 O O . GLY A 1 84 ? -14.202 20.443 9.915 1.00 59.44 84 GLY A O 1
ATOM 638 N N . ARG A 1 85 ? -15.373 19.731 8.142 1.00 56.50 85 ARG A N 1
ATOM 639 C CA . ARG A 1 85 ? -16.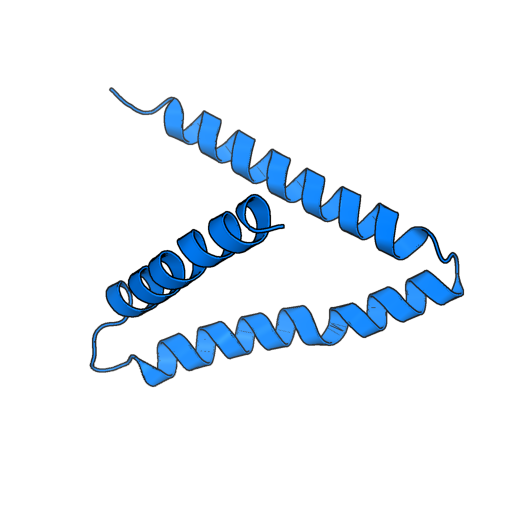224 20.924 8.001 1.00 56.50 85 ARG A CA 1
ATOM 640 C C . ARG A 1 85 ? -17.529 20.847 8.817 1.00 56.50 85 ARG A C 1
ATOM 642 O O . ARG A 1 85 ? -18.302 21.799 8.785 1.00 56.50 85 ARG A O 1
ATOM 649 N N . GLN A 1 86 ? -17.781 19.740 9.529 1.00 56.44 86 GLN A N 1
ATOM 650 C CA . GLN A 1 86 ? -18.974 19.532 10.371 1.00 56.44 86 GLN A CA 1
ATOM 651 C C . GLN A 1 86 ? -18.719 19.654 11.887 1.00 56.44 86 GLN A C 1
ATOM 653 O O . GLN A 1 86 ? -19.598 19.317 12.677 1.00 56.44 86 GLN A O 1
ATOM 658 N N . ALA A 1 87 ? -17.549 20.135 12.318 1.00 49.16 87 ALA A N 1
ATOM 659 C CA . ALA A 1 87 ? -17.335 20.466 13.727 1.00 49.16 87 ALA A CA 1
ATOM 660 C C . ALA A 1 87 ? -18.053 21.795 14.072 1.00 49.16 87 ALA A C 1
ATOM 662 O O . ALA A 1 87 ? -17.793 22.783 13.379 1.00 49.16 87 ALA A O 1
ATOM 663 N N . PRO A 1 88 ? -18.965 21.822 15.067 1.00 46.12 88 PRO A N 1
ATOM 664 C CA . PRO A 1 88 ? -19.587 23.053 15.559 1.00 46.12 88 PRO A CA 1
ATOM 665 C C . PRO A 1 88 ? -18.595 23.965 16.290 1.00 46.12 88 PRO A C 1
ATOM 667 O O . PRO A 1 88 ? -17.634 23.438 16.900 1.00 46.12 88 PRO A O 1
#

Radius of gyration: 18.01 Å; chains: 1; bounding box: 36×39×45 Å

Secondary structure (DSSP, 8-state):
-HHHHHHHHHHHHHHHHHHHHTS-TTSHHHHHHHHHHHHHHHHTTHHHHHHHHHHH-TTHHHHHHHHHHHHHHHHHHHHHHHHGGG--